Protein AF-A0A7J9GTF7-F1 (afdb_monomer)

Organism: NCBI:txid34285

Solvent-accessible surface area (backbone atoms only — not comparable to full-atom values): 4763 Å² total; per-residue (Å²): 130,83,84,59,98,62,66,39,90,89,61,36,54,69,46,49,52,38,50,50,51,41,52,51,48,51,50,52,45,53,52,49,52,52,51,43,54,52,40,46,56,49,16,75,75,68,71,42,64,65,64,39,49,51,45,46,64,70,45,52,51,52,47,55,53,52,43,49,54,36,50,49,49,40,51,50,44,63,70,69,51,77,81,133

Radius of gyration: 18.27 Å; Cα contacts (8 Å, |Δi|>4): 51; chains: 1; bounding box: 46×18×52 Å

Foldseek 3Di:
DPDDPQQPVQQGNQLSVLVVVLVVLVVVLVVLVVVLVVVVVVCVVPVCVVVNVCSVPPPNVVSVVSSVVSVVVSVVSVVVDDDD

Sequence (84 aa):
MPPSEFDHAEKGDALYGMELALSLEKLTNEKLLCLHNVTLIVAVQNNDAQMADFIESEYLAEQVEAIKKIAEYVSQLRRVGKGH

Mean predicted aligned error: 8.89 Å

Nearest PDB structures (foldseek):
  6blj-assembly2_C  TM=9.167E-01  e=1.858E+00  Naegleria fowleri
  6blj-assembly1_B  TM=6.161E-01  e=2.228E+00  Naegleria fowleri
  6he1-assembly1_A  TM=6.656E-01  e=3.845E+00  Pseudomonas aeruginosa
  2zr2-assembly1_A  TM=5.665E-01  e=5.206E+00  Pyrococcus horikoshii OT3

Structure (mmCIF, N/CA/C/O backbone):
data_AF-A0A7J9GTF7-F1
#
_entry.id   AF-A0A7J9GTF7-F1
#
loop_
_atom_site.group_PDB
_atom_site.id
_atom_site.type_symbol
_atom_site.label_atom_id
_atom_site.label_alt_id
_atom_site.label_comp_id
_atom_site.label_asym_id
_atom_site.label_entity_id
_atom_site.label_seq_id
_atom_site.pdbx_PDB_ins_code
_atom_site.Cartn_x
_atom_site.Cartn_y
_atom_site.Cartn_z
_atom_site.occupancy
_atom_site.B_iso_or_equiv
_atom_site.auth_seq_id
_atom_site.auth_comp_id
_atom_site.auth_asym_id
_atom_site.auth_atom_id
_atom_site.pdbx_PDB_model_num
ATOM 1 N N . MET A 1 1 ? 30.796 4.457 -15.112 1.00 49.56 1 MET A N 1
ATOM 2 C CA . MET A 1 1 ? 29.899 4.704 -13.964 1.00 49.56 1 MET A CA 1
ATOM 3 C C . MET A 1 1 ? 30.290 3.705 -12.885 1.00 49.56 1 MET A C 1
ATOM 5 O O . MET A 1 1 ? 30.571 2.574 -13.269 1.00 49.56 1 MET A O 1
ATOM 9 N N . PRO A 1 2 ? 30.441 4.097 -11.608 1.00 46.19 2 PRO A N 1
ATOM 10 C CA . PRO A 1 2 ? 30.699 3.125 -10.547 1.00 46.19 2 PRO A CA 1
ATOM 11 C C . PRO A 1 2 ? 29.537 2.116 -10.487 1.00 46.19 2 PRO A C 1
ATOM 13 O O . PRO A 1 2 ? 28.400 2.527 -10.728 1.00 46.19 2 PRO A O 1
ATOM 16 N N . PRO A 1 3 ? 29.804 0.823 -10.233 1.00 54.66 3 PRO A N 1
ATOM 17 C CA . PRO A 1 3 ? 28.746 -0.171 -10.111 1.00 54.66 3 PRO A CA 1
ATOM 18 C C . PRO A 1 3 ? 27.850 0.206 -8.927 1.00 54.66 3 PRO A C 1
ATOM 20 O O . PRO A 1 3 ? 28.332 0.397 -7.812 1.00 54.66 3 PRO A O 1
ATOM 23 N N . SER A 1 4 ? 26.559 0.381 -9.200 1.00 60.12 4 SER A N 1
ATOM 24 C CA . SER A 1 4 ? 25.537 0.578 -8.173 1.00 60.12 4 SER A CA 1
ATOM 25 C C . SER A 1 4 ? 25.457 -0.700 -7.337 1.00 60.12 4 SER A C 1
ATOM 27 O O . SER A 1 4 ? 25.332 -1.787 -7.896 1.00 60.12 4 SER A O 1
ATOM 29 N N . GLU A 1 5 ? 25.499 -0.606 -6.004 1.00 56.91 5 GLU A N 1
ATOM 30 C CA . GLU A 1 5 ? 25.293 -1.764 -5.107 1.00 56.91 5 GLU A CA 1
ATOM 31 C C . GLU A 1 5 ? 23.889 -2.388 -5.251 1.00 56.91 5 GLU A C 1
ATOM 33 O O . GLU A 1 5 ? 23.607 -3.442 -4.685 1.00 56.91 5 GLU A O 1
ATOM 38 N N . PHE A 1 6 ? 23.017 -1.753 -6.040 1.00 55.25 6 PHE A N 1
ATOM 39 C CA . PHE A 1 6 ? 21.657 -2.187 -6.339 1.00 55.25 6 PHE A CA 1
ATOM 40 C C . PHE A 1 6 ? 21.482 -2.723 -7.764 1.00 55.25 6 PHE A C 1
ATOM 42 O O . PHE A 1 6 ? 20.344 -2.979 -8.165 1.00 55.25 6 PHE A O 1
ATOM 49 N N . ASP A 1 7 ? 22.579 -2.913 -8.507 1.00 53.81 7 ASP A N 1
ATOM 50 C CA . ASP A 1 7 ? 22.555 -3.396 -9.889 1.00 53.81 7 ASP A CA 1
ATOM 51 C C . ASP A 1 7 ? 22.143 -4.877 -9.942 1.00 53.81 7 ASP A C 1
ATOM 53 O O . ASP A 1 7 ? 22.948 -5.812 -9.972 1.00 53.81 7 ASP A O 1
ATOM 57 N N . HIS A 1 8 ? 20.832 -5.115 -9.888 1.00 61.66 8 HIS A N 1
ATOM 58 C CA . HIS A 1 8 ? 20.266 -6.446 -10.044 1.00 61.66 8 HIS A CA 1
ATOM 59 C C . HIS A 1 8 ? 20.207 -6.794 -11.534 1.00 61.66 8 HIS A C 1
ATOM 61 O O . HIS A 1 8 ? 19.217 -6.525 -12.228 1.00 61.66 8 HIS A O 1
ATOM 67 N N . ALA A 1 9 ? 21.255 -7.469 -12.010 1.00 60.50 9 ALA A N 1
ATOM 68 C CA . ALA A 1 9 ? 21.447 -7.862 -13.408 1.00 60.50 9 ALA A CA 1
ATOM 69 C C . ALA A 1 9 ? 20.240 -8.581 -14.051 1.00 60.50 9 ALA A C 1
ATOM 71 O O . ALA A 1 9 ? 20.029 -8.446 -15.254 1.00 60.50 9 ALA A O 1
ATOM 72 N N . GLU A 1 10 ? 19.363 -9.232 -13.275 1.00 61.84 10 GLU A N 1
ATOM 73 C CA . GLU A 1 10 ? 18.135 -9.870 -13.786 1.00 61.84 10 GLU A CA 1
ATOM 74 C C . GLU A 1 10 ? 16.876 -8.984 -13.760 1.00 61.84 10 GLU A C 1
ATOM 76 O O . GLU A 1 10 ? 16.056 -9.072 -14.668 1.00 61.84 10 GLU A O 1
ATOM 81 N N . LYS A 1 11 ? 16.716 -8.088 -12.772 1.00 63.25 11 LYS A N 1
ATOM 82 C CA . LYS A 1 11 ? 15.488 -7.277 -12.592 1.00 63.25 11 LYS A CA 1
ATOM 83 C C . LYS A 1 11 ? 15.644 -5.804 -12.974 1.00 63.25 11 LYS A C 1
ATOM 85 O O . LYS A 1 11 ? 14.745 -5.242 -13.588 1.00 63.25 11 LYS A O 1
ATOM 90 N N . GLY A 1 12 ? 16.826 -5.229 -12.759 1.00 70.25 12 GLY A N 1
ATOM 91 C CA . GLY A 1 12 ? 17.164 -3.834 -13.057 1.00 70.25 12 GLY A CA 1
ATOM 92 C C . GLY A 1 12 ? 16.747 -2.919 -11.911 1.00 70.25 12 GLY A C 1
ATOM 93 O O . GLY A 1 12 ? 15.768 -3.214 -11.222 1.00 70.25 12 GLY A O 1
ATOM 94 N N . ASP A 1 13 ? 17.482 -1.826 -11.712 1.00 76.62 13 ASP A N 1
ATOM 95 C CA . ASP A 1 13 ? 17.377 -0.950 -10.533 1.00 76.62 13 ASP A CA 1
ATOM 96 C C . ASP A 1 13 ? 15.940 -0.483 -10.256 1.00 76.62 13 ASP A C 1
ATOM 98 O O . ASP A 1 13 ? 15.479 -0.508 -9.115 1.00 76.62 13 ASP A O 1
ATOM 102 N N . ALA A 1 14 ? 15.185 -0.137 -11.306 1.00 80.38 14 ALA A N 1
ATOM 103 C CA . ALA A 1 14 ? 13.809 0.345 -11.181 1.00 80.38 14 ALA A CA 1
ATOM 104 C C . ALA A 1 14 ? 12.819 -0.738 -10.714 1.00 80.38 14 ALA A C 1
ATOM 106 O O . ALA A 1 14 ? 11.984 -0.483 -9.847 1.00 80.38 14 ALA A O 1
ATOM 107 N N . LEU A 1 15 ? 12.902 -1.954 -11.269 1.00 82.12 15 LEU A N 1
ATOM 108 C CA . LEU A 1 15 ? 12.016 -3.053 -10.872 1.00 82.12 15 LEU A CA 1
ATOM 109 C C . LEU A 1 15 ? 12.355 -3.540 -9.463 1.00 82.12 15 LEU A C 1
ATOM 111 O O . LEU A 1 15 ? 11.449 -3.783 -8.670 1.00 82.12 15 LEU A O 1
ATOM 115 N N . TYR A 1 16 ? 13.645 -3.641 -9.138 1.00 83.69 16 TYR A N 1
ATOM 116 C CA . TYR A 1 16 ? 14.084 -4.021 -7.800 1.00 83.69 16 TYR A CA 1
ATOM 117 C C . TYR A 1 16 ? 13.641 -2.999 -6.742 1.00 83.69 16 TYR A C 1
ATOM 119 O O . TYR A 1 16 ? 13.053 -3.381 -5.731 1.00 83.69 16 TYR A O 1
ATOM 127 N N . GLY A 1 17 ? 13.827 -1.701 -7.007 1.00 86.06 17 GLY A N 1
ATOM 128 C CA . GLY A 1 17 ? 13.383 -0.636 -6.106 1.00 86.06 17 GLY A CA 1
ATOM 129 C C . GLY A 1 17 ? 11.872 -0.652 -5.857 1.00 86.06 17 GLY A C 1
ATOM 130 O O . GLY A 1 17 ? 11.434 -0.528 -4.714 1.00 86.06 17 GLY A O 1
ATOM 131 N N . MET A 1 18 ? 11.064 -0.881 -6.897 1.00 87.69 18 MET A N 1
ATOM 132 C CA . MET A 1 18 ? 9.605 -0.958 -6.750 1.00 87.69 18 MET A CA 1
ATOM 133 C C . MET A 1 18 ? 9.139 -2.222 -6.014 1.00 87.69 18 MET A C 1
ATOM 135 O O . MET A 1 18 ? 8.169 -2.168 -5.261 1.00 87.69 18 MET A O 1
ATOM 139 N N . GLU A 1 19 ? 9.821 -3.358 -6.175 1.00 85.50 19 GLU A N 1
ATOM 140 C CA . GLU A 1 19 ? 9.531 -4.568 -5.391 1.00 85.50 19 GLU A CA 1
ATOM 141 C C . GLU A 1 19 ? 9.884 -4.409 -3.911 1.00 85.50 19 GLU A C 1
ATOM 143 O O . GLU A 1 19 ? 9.146 -4.885 -3.041 1.00 85.50 19 GLU A O 1
ATOM 148 N N . LEU A 1 20 ? 10.988 -3.718 -3.620 1.00 89.44 20 LEU A N 1
ATOM 149 C CA . LEU A 1 20 ? 11.360 -3.372 -2.255 1.00 89.44 20 LEU A CA 1
ATOM 150 C C . LEU A 1 20 ? 10.320 -2.434 -1.633 1.00 89.44 20 LEU A C 1
ATOM 152 O O . LEU A 1 20 ? 9.834 -2.717 -0.539 1.00 89.44 20 LEU A O 1
ATOM 156 N N . ALA A 1 21 ? 9.917 -1.382 -2.352 1.00 88.69 21 ALA A N 1
ATOM 157 C CA . ALA A 1 21 ? 8.859 -0.473 -1.916 1.00 88.69 21 ALA A CA 1
ATOM 158 C C . ALA A 1 21 ?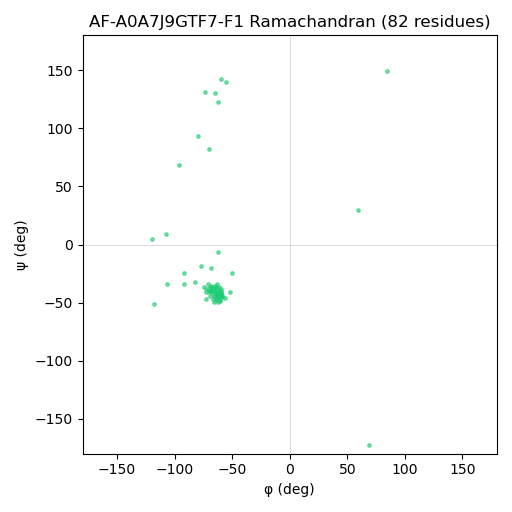 7.550 -1.226 -1.635 1.00 88.69 21 ALA A C 1
ATOM 160 O O . ALA A 1 21 ? 6.970 -1.071 -0.567 1.00 88.69 21 ALA A O 1
ATOM 161 N N . LEU A 1 22 ? 7.131 -2.131 -2.528 1.00 88.38 22 LEU A N 1
ATOM 162 C CA . LEU A 1 22 ? 5.931 -2.947 -2.318 1.00 88.38 22 LEU A CA 1
ATOM 163 C C . LEU A 1 22 ? 6.022 -3.803 -1.048 1.00 88.38 22 LEU A C 1
ATOM 165 O O . LEU A 1 22 ? 5.028 -3.995 -0.350 1.00 88.38 22 LEU A O 1
ATOM 169 N N . SER A 1 23 ? 7.206 -4.344 -0.761 1.00 88.62 23 SER A N 1
ATOM 170 C CA . SER A 1 23 ? 7.439 -5.176 0.421 1.00 88.62 23 SER A CA 1
ATOM 171 C C . SER A 1 23 ? 7.381 -4.351 1.709 1.00 88.62 23 SER A C 1
ATOM 173 O O . SER A 1 23 ? 6.780 -4.793 2.686 1.00 88.62 23 SER A O 1
ATOM 175 N N . LEU A 1 24 ? 7.943 -3.139 1.695 1.00 91.00 24 LEU A N 1
ATOM 176 C CA . LEU A 1 24 ? 7.866 -2.201 2.817 1.00 91.00 24 LEU A CA 1
ATOM 177 C C . LEU A 1 24 ? 6.426 -1.757 3.086 1.00 91.00 24 LEU A C 1
ATOM 179 O O . LEU A 1 24 ? 5.999 -1.740 4.233 1.00 91.00 24 LEU A O 1
ATOM 183 N N . GLU A 1 25 ? 5.649 -1.482 2.044 1.00 88.25 25 GLU A N 1
ATOM 184 C CA . GLU A 1 25 ? 4.257 -1.036 2.182 1.00 88.25 25 GLU A CA 1
ATOM 185 C C . GLU A 1 25 ? 3.345 -2.140 2.721 1.00 88.25 25 GLU A C 1
ATOM 187 O O . GLU A 1 25 ? 2.473 -1.889 3.555 1.00 88.25 25 GLU A O 1
ATOM 192 N N . LYS A 1 26 ? 3.580 -3.395 2.320 1.00 87.50 26 LYS A N 1
ATOM 193 C CA . LYS A 1 26 ? 2.907 -4.548 2.935 1.00 87.50 26 LYS A CA 1
ATOM 194 C C . LYS A 1 26 ? 3.277 -4.700 4.408 1.00 87.50 26 LYS A C 1
ATOM 196 O O . LYS A 1 26 ? 2.388 -4.928 5.223 1.00 87.50 26 LYS A O 1
ATOM 201 N N . LEU A 1 27 ? 4.554 -4.529 4.753 1.00 91.25 27 LEU A N 1
ATOM 202 C CA . LEU A 1 27 ? 5.010 -4.587 6.141 1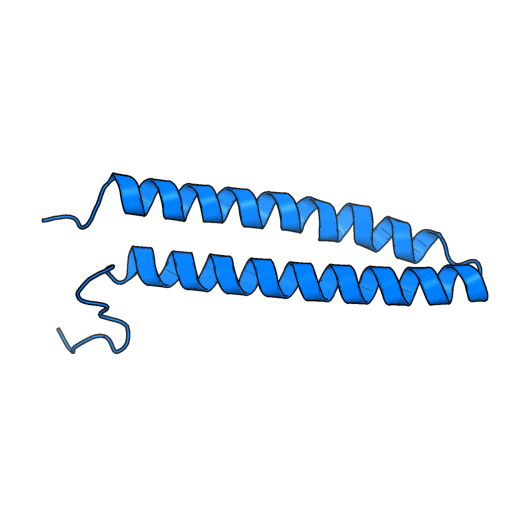.00 91.25 27 LEU A CA 1
ATOM 203 C C . LEU A 1 27 ? 4.371 -3.477 6.988 1.00 91.25 27 LEU A C 1
ATOM 205 O O . LEU A 1 27 ? 3.908 -3.745 8.094 1.00 91.25 27 LEU A O 1
ATOM 209 N N . THR A 1 28 ? 4.302 -2.248 6.476 1.00 89.50 28 THR A N 1
ATOM 210 C CA . THR A 1 28 ? 3.614 -1.133 7.142 1.00 89.50 28 THR A CA 1
ATOM 211 C C . THR A 1 28 ? 2.139 -1.457 7.371 1.00 89.50 28 THR A C 1
ATOM 213 O O . THR A 1 28 ? 1.648 -1.280 8.485 1.00 89.50 28 THR A O 1
ATOM 216 N N . ASN A 1 29 ? 1.451 -2.029 6.378 1.00 87.25 29 ASN A N 1
ATOM 217 C CA . ASN A 1 29 ? 0.060 -2.461 6.530 1.00 87.25 29 ASN A CA 1
ATOM 218 C C . ASN A 1 29 ? -0.115 -3.535 7.611 1.00 87.25 29 ASN A C 1
ATOM 220 O O . ASN A 1 29 ? -1.020 -3.445 8.433 1.00 87.25 29 ASN A O 1
ATOM 224 N N . GLU A 1 30 ? 0.776 -4.527 7.671 1.00 89.81 30 GLU A N 1
ATOM 225 C CA . GLU A 1 30 ? 0.763 -5.529 8.745 1.00 89.81 30 GLU A CA 1
ATOM 226 C C . GLU A 1 30 ? 0.936 -4.886 10.127 1.00 89.81 30 GLU A C 1
ATOM 228 O O . GLU A 1 30 ? 0.263 -5.272 11.084 1.00 89.81 30 GLU A O 1
ATOM 233 N N . LYS A 1 31 ? 1.806 -3.876 10.250 1.00 89.31 31 LYS A N 1
ATOM 234 C CA . LYS A 1 31 ? 1.977 -3.133 11.507 1.00 89.31 31 LYS A CA 1
ATOM 235 C C . LYS A 1 31 ? 0.7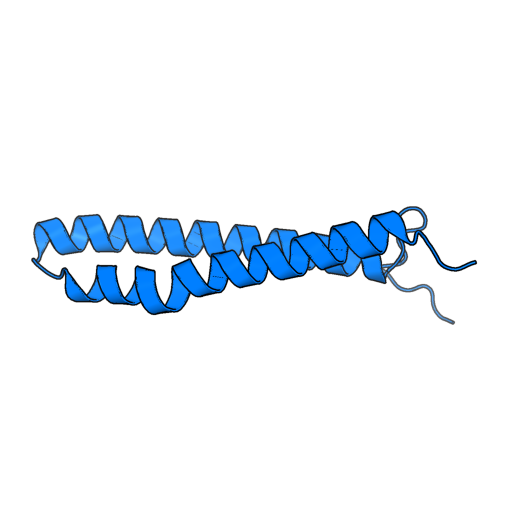45 -2.305 11.865 1.00 89.31 31 LYS A C 1
ATOM 237 O O . LYS A 1 31 ? 0.380 -2.293 13.040 1.00 89.31 31 LYS A O 1
ATOM 242 N N . LEU A 1 32 ? 0.087 -1.680 10.888 1.00 86.69 32 LEU A N 1
ATOM 243 C CA . LEU A 1 32 ? -1.170 -0.957 11.094 1.00 86.69 32 LEU A CA 1
ATOM 244 C C . LEU A 1 32 ? -2.298 -1.896 11.534 1.00 86.69 32 LEU A C 1
ATOM 246 O O . LEU A 1 32 ? -3.001 -1.584 12.488 1.00 86.69 32 LEU A O 1
ATOM 250 N N . LEU A 1 33 ? -2.417 -3.081 10.931 1.00 87.31 33 LEU A N 1
ATOM 251 C CA . LEU A 1 33 ? -3.385 -4.099 11.355 1.00 87.31 33 LEU A CA 1
ATOM 252 C C . LEU A 1 33 ? -3.102 -4.609 12.773 1.00 87.31 33 LEU A C 1
ATOM 254 O O . LEU A 1 33 ? -4.023 -4.784 13.568 1.00 87.31 33 LEU A O 1
ATOM 258 N N . CYS A 1 34 ? -1.831 -4.812 13.128 1.00 86.94 34 CYS A N 1
ATOM 259 C CA . CYS A 1 34 ? -1.456 -5.143 14.501 1.00 86.94 34 CYS A CA 1
ATOM 260 C C . CYS A 1 34 ? -1.842 -4.028 15.483 1.00 86.94 34 CYS A C 1
ATOM 262 O O . CYS A 1 34 ? -2.376 -4.324 16.551 1.00 86.94 34 CYS A O 1
ATOM 264 N N . LEU A 1 35 ? -1.599 -2.761 15.132 1.00 83.50 35 LEU A N 1
ATOM 265 C CA . LEU A 1 35 ? -1.994 -1.616 15.952 1.00 83.50 35 LEU A CA 1
ATOM 266 C C . LEU A 1 35 ? -3.517 -1.532 16.100 1.00 83.50 35 LEU A C 1
ATOM 268 O O . LEU A 1 35 ? -4.000 -1.346 17.217 1.00 83.50 35 LEU A O 1
ATOM 272 N N . HIS A 1 36 ? -4.255 -1.717 15.006 1.00 81.31 36 HIS A N 1
ATOM 273 C CA . HIS A 1 36 ? -5.714 -1.757 14.991 1.00 81.31 36 HIS A CA 1
ATOM 274 C C . HIS A 1 36 ? -6.252 -2.872 15.904 1.00 81.31 36 HIS A C 1
ATOM 276 O O . HIS A 1 36 ? -7.103 -2.630 16.750 1.00 81.31 36 HIS A O 1
ATOM 282 N N . ASN A 1 37 ? -5.681 -4.079 15.843 1.00 82.25 37 ASN A N 1
ATOM 283 C CA . ASN A 1 37 ? -6.069 -5.178 1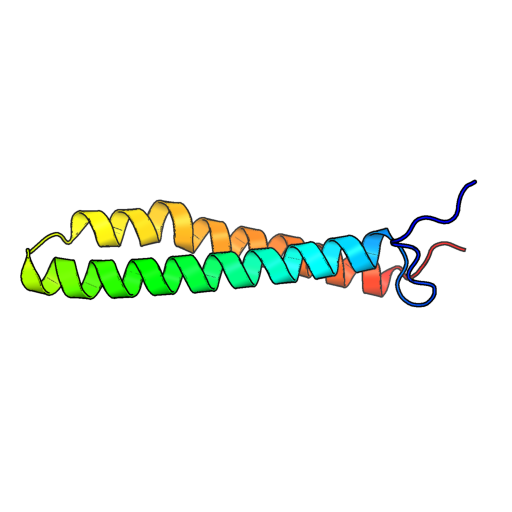6.734 1.00 82.25 37 ASN A CA 1
ATOM 284 C C . ASN A 1 37 ? -5.823 -4.851 18.216 1.00 82.25 37 ASN A C 1
ATOM 286 O O . ASN A 1 37 ? -6.655 -5.160 19.068 1.00 82.25 37 ASN A O 1
ATOM 290 N N . VAL A 1 38 ? -4.688 -4.221 18.541 1.00 79.69 38 VAL A N 1
ATOM 291 C CA . VAL A 1 38 ? -4.392 -3.792 19.918 1.00 79.69 38 VAL A CA 1
ATOM 292 C C . VAL A 1 38 ? -5.372 -2.712 20.371 1.00 79.69 38 VAL A C 1
ATOM 294 O O . VAL A 1 38 ? -5.900 -2.800 21.478 1.00 79.69 38 VAL A O 1
ATOM 297 N N . THR A 1 39 ? -5.658 -1.724 19.521 1.00 73.56 39 THR A N 1
ATOM 298 C CA . THR A 1 39 ? -6.640 -0.675 19.832 1.00 73.56 39 THR A CA 1
ATOM 299 C C . THR A 1 39 ? -8.044 -1.236 19.958 1.00 73.56 39 THR A C 1
ATOM 301 O O . THR A 1 39 ? -8.737 -0.818 20.869 1.00 73.56 39 THR A O 1
ATOM 304 N N . LEU A 1 40 ? -8.442 -2.242 19.179 1.00 72.56 40 LEU A N 1
ATOM 305 C CA . LEU A 1 40 ? -9.728 -2.922 19.333 1.00 72.56 40 LEU A CA 1
ATOM 306 C C . LEU A 1 40 ? -9.844 -3.622 20.699 1.00 72.56 40 LEU A C 1
ATOM 308 O O . LEU A 1 40 ? -10.856 -3.486 21.382 1.00 72.56 40 LEU A O 1
ATOM 312 N N . ILE A 1 41 ? -8.797 -4.328 21.144 1.00 72.12 41 ILE A N 1
ATOM 313 C CA . ILE A 1 41 ? -8.766 -4.968 22.474 1.00 72.12 41 ILE A CA 1
ATOM 314 C C . ILE A 1 41 ? -8.877 -3.912 23.581 1.00 72.12 41 ILE A C 1
ATOM 316 O O . ILE A 1 41 ? -9.648 -4.076 24.527 1.00 72.12 41 ILE A O 1
ATOM 320 N N . VAL A 1 42 ? -8.135 -2.811 23.449 1.00 65.50 42 VAL A N 1
ATOM 321 C CA . VAL A 1 42 ? -8.160 -1.695 24.403 1.00 65.50 42 VAL A CA 1
ATOM 322 C C . VAL A 1 42 ? -9.496 -0.951 24.349 1.00 65.50 42 VAL A C 1
ATOM 324 O O . VAL A 1 42 ? -9.986 -0.554 25.399 1.00 65.50 42 VAL A O 1
ATOM 327 N N . ALA A 1 43 ? -10.124 -0.818 23.181 1.00 64.69 43 ALA A N 1
ATOM 328 C CA . ALA A 1 43 ? -11.423 -0.186 22.977 1.00 64.69 43 ALA A CA 1
ATOM 329 C C . ALA A 1 43 ? -12.552 -1.018 23.585 1.00 64.69 43 ALA A C 1
ATOM 331 O O . ALA A 1 43 ? -13.428 -0.465 24.234 1.00 64.69 43 ALA A O 1
ATOM 332 N N . VAL A 1 44 ? -12.509 -2.348 23.473 1.00 67.94 44 VAL A N 1
ATOM 333 C CA . VAL A 1 44 ? -13.454 -3.233 24.175 1.00 67.94 44 VAL A CA 1
ATOM 334 C C . VAL A 1 44 ? -13.298 -3.109 25.697 1.00 67.94 44 VAL A C 1
ATOM 336 O O . VAL A 1 44 ? -14.284 -3.183 26.425 1.00 67.94 44 VAL A O 1
ATOM 339 N N . GLN A 1 45 ? -12.076 -2.887 26.190 1.00 68.12 45 GLN A N 1
ATOM 340 C CA . GLN A 1 45 ? -11.798 -2.737 27.623 1.00 68.12 45 GLN A CA 1
ATOM 341 C C . GLN A 1 45 ? -12.070 -1.323 28.169 1.00 68.12 45 GLN A C 1
ATOM 343 O O . GLN A 1 45 ? -12.452 -1.194 29.329 1.00 68.12 45 GLN A O 1
ATOM 348 N N . ASN A 1 46 ? -11.881 -0.277 27.359 1.00 67.06 46 ASN A N 1
ATOM 349 C CA . ASN A 1 46 ? -11.922 1.136 27.770 1.00 67.06 46 ASN A CA 1
ATOM 350 C C . ASN A 1 46 ? -13.004 1.964 27.051 1.00 67.06 46 ASN A C 1
ATOM 352 O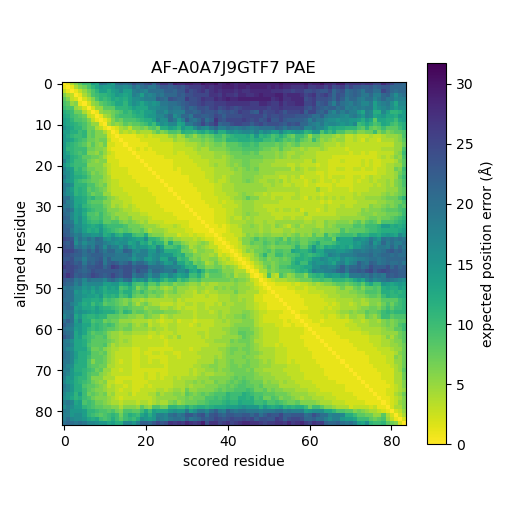 O . ASN A 1 46 ? -13.094 3.169 27.266 1.00 67.06 46 ASN A O 1
ATOM 356 N N . ASN A 1 47 ? -13.840 1.330 26.226 1.00 65.19 47 ASN A N 1
ATOM 357 C CA . ASN A 1 47 ? -14.914 1.934 25.432 1.00 65.19 47 ASN A CA 1
ATOM 358 C C . ASN A 1 47 ? -14.456 3.022 24.431 1.00 65.19 47 ASN A C 1
ATOM 360 O O . ASN A 1 47 ? -15.214 3.941 24.124 1.00 65.19 47 ASN A O 1
ATOM 364 N N . ASP A 1 48 ? -13.224 2.925 23.919 1.00 68.25 48 ASP A N 1
ATOM 365 C CA . ASP A 1 48 ? -12.624 3.898 22.990 1.00 68.25 48 ASP A CA 1
ATOM 366 C C . ASP A 1 48 ? -12.778 3.472 21.519 1.00 68.25 48 ASP A C 1
ATOM 368 O O . ASP A 1 48 ? -11.829 3.085 20.838 1.00 68.25 48 ASP A O 1
ATOM 372 N N . ALA A 1 49 ? -14.019 3.500 21.033 1.00 76.25 49 ALA A N 1
ATOM 373 C CA . ALA A 1 49 ? -14.343 3.160 19.645 1.00 76.25 49 ALA A CA 1
ATOM 374 C C . ALA A 1 49 ? -13.807 4.187 18.627 1.00 76.25 49 ALA A C 1
ATOM 376 O O . ALA A 1 49 ? -13.663 3.867 17.450 1.00 76.25 49 ALA A O 1
ATOM 377 N N . GLN A 1 50 ? -13.496 5.410 19.068 1.00 82.19 50 GLN A N 1
ATOM 378 C CA . GLN A 1 50 ? -13.078 6.496 18.183 1.00 82.19 50 GLN A CA 1
ATOM 379 C C . GLN A 1 50 ? -11.642 6.305 17.679 1.00 82.19 50 GLN A C 1
ATOM 381 O O . GLN A 1 50 ? -11.351 6.593 16.521 1.00 82.19 50 GLN A O 1
ATOM 386 N N . MET A 1 51 ? -10.749 5.777 18.521 1.00 77.81 51 MET A N 1
ATOM 387 C CA . MET A 1 51 ? -9.374 5.482 18.113 1.00 77.81 51 MET A CA 1
ATOM 388 C C . MET A 1 51 ? -9.306 4.376 17.044 1.00 77.81 51 MET A C 1
ATOM 390 O O . MET A 1 51 ? -8.469 4.439 16.144 1.00 77.81 51 MET A O 1
ATOM 394 N N . ALA A 1 52 ? -10.184 3.369 17.126 1.00 78.94 52 ALA A N 1
ATOM 395 C CA . ALA A 1 52 ? -10.257 2.298 16.132 1.00 78.94 52 ALA A CA 1
ATOM 396 C C . ALA A 1 52 ? -10.734 2.829 14.768 1.00 78.94 52 ALA A C 1
ATOM 398 O O . ALA A 1 52 ? -10.082 2.562 13.759 1.00 78.94 52 ALA A O 1
ATOM 399 N N . ASP A 1 53 ? -11.800 3.637 14.770 1.00 83.94 53 ASP A N 1
ATOM 400 C CA . ASP A 1 53 ? -12.362 4.283 13.575 1.00 83.94 53 ASP A CA 1
ATOM 401 C C . ASP A 1 53 ? -11.334 5.194 12.881 1.00 83.94 53 ASP A C 1
ATOM 403 O O . ASP A 1 53 ? -11.139 5.107 11.673 1.00 83.94 53 ASP A O 1
ATOM 407 N N . PHE A 1 54 ? -10.570 5.976 13.653 1.00 85.44 54 PHE A N 1
ATOM 408 C CA . PHE A 1 54 ? -9.500 6.830 13.125 1.00 85.44 54 PHE A CA 1
ATOM 409 C C . PHE A 1 54 ? -8.386 6.044 12.410 1.00 85.44 54 PHE A C 1
ATOM 411 O O . PHE A 1 54 ? -7.885 6.472 11.371 1.00 85.44 54 PHE A O 1
ATOM 418 N N . ILE A 1 55 ? -7.977 4.887 12.944 1.00 83.38 55 ILE A N 1
ATOM 419 C CA . ILE A 1 55 ? -6.952 4.047 12.300 1.00 83.38 55 ILE A CA 1
ATOM 420 C C . ILE A 1 55 ? -7.499 3.410 11.013 1.00 83.38 55 ILE A C 1
ATOM 422 O O . ILE A 1 55 ? -6.764 3.285 10.029 1.00 83.38 55 ILE A O 1
ATOM 426 N N . GLU A 1 56 ? -8.773 3.010 11.007 1.00 83.06 56 GLU A N 1
ATOM 427 C CA . GLU A 1 56 ? -9.429 2.458 9.820 1.00 83.06 56 GLU A CA 1
ATOM 428 C C . GLU A 1 56 ? -9.562 3.494 8.697 1.00 83.06 56 GLU A C 1
ATOM 430 O O . GLU A 1 56 ? -9.166 3.204 7.563 1.00 83.06 56 GLU A O 1
ATOM 435 N N . SER A 1 57 ? -10.074 4.690 9.008 1.00 86.75 57 SER A N 1
ATOM 436 C CA . SER A 1 57 ? -10.360 5.722 8.006 1.00 86.75 57 SER A CA 1
ATOM 437 C C . SER A 1 57 ? -9.097 6.371 7.447 1.00 86.75 57 SER A C 1
ATOM 439 O O . SER A 1 57 ? -8.966 6.482 6.230 1.00 86.75 57 SER A O 1
ATOM 441 N N . GLU A 1 58 ? -8.158 6.761 8.314 1.00 87.81 58 GLU A N 1
ATOM 442 C CA . GLU A 1 58 ? -7.023 7.600 7.911 1.00 87.81 58 GLU A CA 1
ATOM 443 C C . GLU A 1 58 ? -5.791 6.798 7.486 1.00 87.81 58 GLU A C 1
ATOM 445 O O . GLU A 1 58 ? -4.967 7.307 6.738 1.00 87.81 58 GLU A O 1
ATOM 450 N N . TYR A 1 59 ? -5.627 5.555 7.955 1.00 86.25 59 TYR A N 1
ATOM 451 C CA . TYR A 1 59 ? -4.400 4.789 7.694 1.00 86.25 59 TYR A CA 1
ATOM 452 C C . TYR A 1 59 ? -4.657 3.515 6.898 1.00 86.25 59 TYR A C 1
ATOM 454 O O . TYR A 1 59 ? -3.994 3.287 5.889 1.00 86.25 59 TYR A O 1
ATOM 462 N N . LEU A 1 60 ? -5.604 2.665 7.311 1.00 86.19 60 LEU A N 1
ATOM 463 C CA . LEU A 1 60 ? -5.812 1.376 6.636 1.00 86.19 60 LEU A CA 1
ATOM 464 C C . LEU A 1 60 ? -6.360 1.543 5.213 1.00 86.19 60 LEU A C 1
ATOM 466 O O . LEU A 1 60 ? -5.906 0.842 4.306 1.00 86.19 60 LEU A O 1
ATOM 470 N N . ALA A 1 61 ? -7.289 2.479 4.995 1.00 87.25 61 ALA A N 1
ATOM 471 C CA . ALA A 1 61 ? -7.809 2.769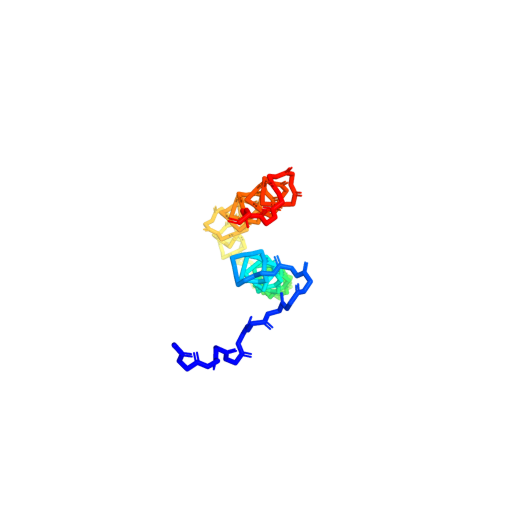 3.660 1.00 87.25 61 ALA A CA 1
ATOM 472 C C . ALA A 1 61 ? -6.710 3.288 2.714 1.00 87.25 61 ALA A C 1
ATOM 474 O O . ALA A 1 61 ? -6.519 2.734 1.627 1.00 87.25 61 ALA A O 1
ATOM 475 N N . GLU A 1 62 ? -5.932 4.283 3.151 1.00 89.38 62 GLU A N 1
ATOM 476 C CA . GLU A 1 62 ? -4.825 4.846 2.367 1.00 89.38 62 GLU A CA 1
ATOM 477 C C . GLU A 1 62 ? -3.751 3.794 2.057 1.00 89.38 62 GLU A C 1
ATOM 479 O O . GLU A 1 62 ? -3.245 3.715 0.934 1.00 89.38 62 GLU A O 1
ATOM 484 N N . GLN A 1 63 ? -3.445 2.923 3.023 1.00 86.50 63 GLN A N 1
ATOM 485 C CA . GLN A 1 63 ? -2.436 1.882 2.858 1.00 86.50 63 GLN A CA 1
ATOM 486 C C . GLN A 1 63 ? -2.831 0.851 1.788 1.00 86.50 63 GLN A C 1
ATOM 488 O O . GLN A 1 63 ? -1.983 0.395 1.014 1.00 86.50 63 GLN A O 1
ATOM 493 N N . VAL A 1 64 ? -4.119 0.497 1.693 1.00 88.62 64 VAL A N 1
ATOM 494 C CA . VAL A 1 64 ? -4.632 -0.390 0.634 1.00 88.62 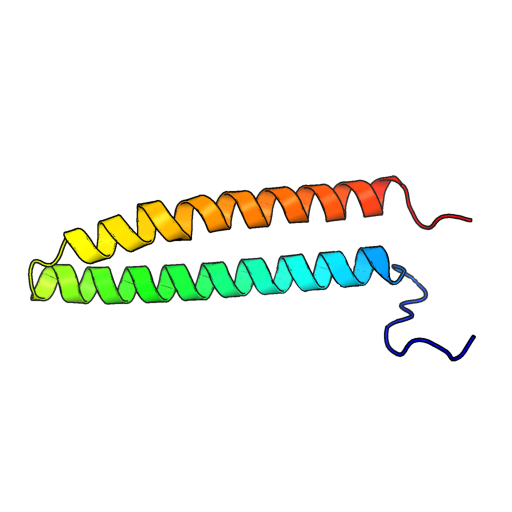64 VAL A CA 1
ATOM 495 C C . VAL A 1 64 ? -4.460 0.252 -0.745 1.00 88.62 64 VAL A C 1
ATOM 497 O O . VAL A 1 64 ? -4.031 -0.420 -1.692 1.00 88.62 64 VAL A O 1
ATOM 500 N N . GLU A 1 65 ? -4.740 1.550 -0.870 1.00 89.88 65 GLU A N 1
ATOM 501 C CA . GLU A 1 65 ? -4.553 2.287 -2.123 1.00 89.88 65 GLU A CA 1
ATOM 502 C C . GLU A 1 65 ? -3.073 2.410 -2.512 1.00 89.88 65 GLU A C 1
ATOM 504 O O . GLU A 1 65 ? -2.716 2.175 -3.674 1.00 89.88 65 GLU A O 1
ATOM 509 N N . ALA A 1 66 ? -2.194 2.697 -1.546 1.00 88.06 66 ALA A N 1
ATOM 510 C CA . ALA A 1 66 ? -0.750 2.783 -1.750 1.00 88.06 66 ALA A CA 1
ATOM 511 C C . ALA A 1 66 ? -0.162 1.451 -2.247 1.00 88.06 66 ALA A C 1
ATOM 513 O O . ALA A 1 66 ? 0.536 1.413 -3.269 1.00 88.06 66 ALA A O 1
ATOM 514 N N . ILE A 1 67 ? -0.517 0.335 -1.598 1.00 88.94 67 ILE A N 1
ATOM 515 C CA . ILE A 1 67 ? -0.093 -1.011 -2.013 1.00 88.94 67 ILE A CA 1
ATOM 516 C C . ILE A 1 67 ? -0.566 -1.313 -3.436 1.00 88.94 67 ILE A C 1
ATOM 518 O O . ILE A 1 67 ? 0.213 -1.828 -4.244 1.00 88.94 67 ILE A O 1
ATOM 522 N N . LYS A 1 68 ? -1.823 -0.990 -3.767 1.00 91.50 68 LYS A N 1
ATOM 523 C CA . LYS A 1 68 ? -2.373 -1.215 -5.110 1.00 91.50 68 LYS A CA 1
ATOM 524 C C . LYS A 1 68 ? -1.585 -0.443 -6.166 1.00 91.50 68 LYS A C 1
ATOM 526 O O . LYS A 1 68 ? -1.160 -1.033 -7.159 1.00 91.50 68 LYS A O 1
ATOM 531 N N . LYS A 1 69 ? -1.332 0.845 -5.933 1.00 91.50 69 LYS A N 1
ATOM 532 C CA . LYS A 1 69 ? -0.591 1.710 -6.860 1.00 91.50 69 LYS A CA 1
ATOM 533 C C . LYS A 1 69 ? 0.826 1.192 -7.121 1.00 91.50 69 LYS A C 1
ATOM 535 O O . LYS A 1 69 ? 1.279 1.154 -8.264 1.00 91.50 69 LYS A O 1
ATOM 540 N N . ILE A 1 70 ? 1.518 0.730 -6.082 1.00 87.75 70 ILE A N 1
ATOM 541 C CA . ILE A 1 70 ? 2.878 0.193 -6.225 1.00 87.75 70 ILE A CA 1
ATOM 542 C C . ILE A 1 70 ? 2.860 -1.179 -6.907 1.00 87.75 70 ILE A C 1
ATOM 544 O O . ILE A 1 70 ? 3.700 -1.448 -7.766 1.00 87.75 70 ILE A O 1
ATOM 548 N N . ALA A 1 71 ? 1.875 -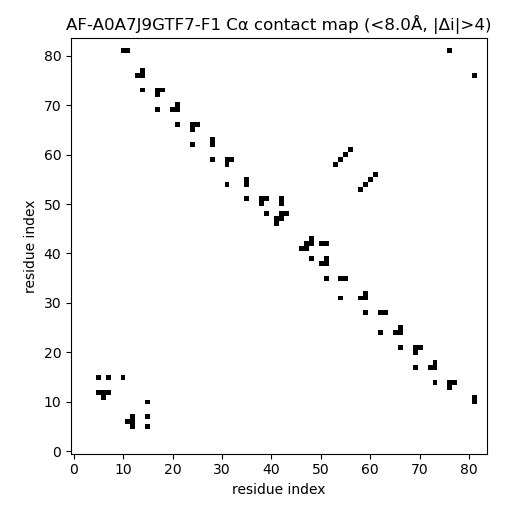2.030 -6.614 1.00 88.12 71 ALA A N 1
ATOM 549 C CA . ALA A 1 71 ? 1.697 -3.300 -7.317 1.00 88.12 71 ALA A CA 1
ATOM 550 C C . ALA A 1 71 ? 1.421 -3.100 -8.820 1.00 88.12 71 ALA A C 1
ATOM 552 O O . ALA A 1 71 ? 1.928 -3.859 -9.655 1.00 88.12 71 ALA A O 1
ATOM 553 N N . GLU A 1 72 ? 0.670 -2.057 -9.184 1.00 92.00 72 GLU A N 1
ATOM 554 C CA . GLU A 1 72 ? 0.472 -1.649 -10.575 1.00 92.00 72 GLU A CA 1
ATOM 555 C C . GLU A 1 72 ? 1.791 -1.209 -11.224 1.00 92.00 72 GLU A C 1
ATOM 557 O O . GLU A 1 72 ? 2.085 -1.652 -12.335 1.00 92.00 72 GLU A O 1
ATOM 562 N N . TYR A 1 73 ? 2.624 -0.418 -10.538 1.00 88.31 73 TYR A N 1
ATOM 563 C CA . TYR A 1 73 ? 3.949 -0.038 -11.045 1.00 88.31 73 TYR A CA 1
ATOM 564 C C . TYR A 1 73 ? 4.879 -1.238 -11.234 1.00 88.31 73 TYR A C 1
ATOM 566 O O . TYR A 1 73 ? 5.496 -1.363 -12.291 1.00 88.31 73 TYR A O 1
ATOM 574 N N . VAL A 1 74 ? 4.927 -2.168 -10.276 1.00 87.31 74 VAL A N 1
ATOM 575 C CA . VAL A 1 74 ? 5.688 -3.422 -10.414 1.00 87.31 74 VAL A CA 1
ATOM 576 C C . VAL A 1 74 ? 5.193 -4.222 -11.622 1.00 87.31 74 VAL A C 1
ATOM 578 O O . VAL A 1 74 ? 5.998 -4.708 -12.417 1.00 87.31 74 VAL A O 1
ATOM 581 N N . SER A 1 75 ? 3.876 -4.327 -11.808 1.00 88.44 75 SER A N 1
ATOM 582 C CA . SER A 1 75 ? 3.280 -5.051 -12.939 1.00 88.44 75 SER A CA 1
ATOM 583 C C . SER A 1 75 ? 3.602 -4.390 -14.282 1.00 88.44 75 SER A C 1
ATOM 585 O O . SER A 1 75 ? 3.918 -5.078 -15.253 1.00 88.44 75 SER A O 1
ATOM 587 N N . GLN A 1 76 ? 3.567 -3.055 -14.341 1.00 88.50 76 GLN A N 1
ATOM 588 C CA . GLN A 1 76 ? 3.943 -2.291 -15.529 1.00 88.50 76 GLN A CA 1
ATOM 589 C C . GLN A 1 76 ? 5.424 -2.472 -15.862 1.00 88.50 76 GLN A C 1
ATOM 591 O O . GLN A 1 76 ? 5.730 -2.788 -17.008 1.00 88.50 76 GLN A O 1
ATOM 596 N N . LEU A 1 77 ? 6.318 -2.358 -14.873 1.00 84.31 77 LEU A N 1
ATOM 597 C CA . LEU A 1 77 ? 7.763 -2.551 -15.041 1.00 84.31 77 LEU A CA 1
ATOM 598 C C . LEU A 1 77 ? 8.106 -3.969 -15.506 1.00 84.31 77 LEU A C 1
ATOM 600 O O . LEU A 1 77 ? 8.908 -4.145 -16.420 1.00 84.31 77 LEU A O 1
ATOM 604 N N . ARG A 1 78 ? 7.438 -4.987 -14.952 1.00 82.50 78 ARG A N 1
ATOM 605 C CA . ARG A 1 78 ? 7.576 -6.377 -15.416 1.00 82.50 78 ARG A CA 1
ATOM 606 C C . ARG A 1 78 ? 7.112 -6.560 -16.857 1.00 82.50 78 ARG A C 1
ATOM 608 O O . ARG A 1 78 ? 7.721 -7.331 -17.588 1.00 82.50 78 ARG A O 1
ATOM 615 N N . ARG A 1 79 ? 6.043 -5.866 -17.261 1.00 83.94 79 ARG A N 1
ATOM 616 C CA . ARG A 1 79 ? 5.480 -5.955 -18.614 1.00 83.94 79 ARG A CA 1
ATOM 617 C C . ARG A 1 79 ? 6.345 -5.256 -19.660 1.00 83.94 79 ARG A C 1
ATOM 619 O O . ARG A 1 79 ? 6.464 -5.777 -20.762 1.00 83.94 79 ARG A O 1
ATOM 626 N N . VAL A 1 80 ? 6.905 -4.085 -19.347 1.00 84.75 80 VAL A N 1
ATOM 627 C CA . VAL A 1 80 ? 7.775 -3.355 -20.290 1.00 84.75 80 VAL A CA 1
ATOM 628 C C . VAL A 1 80 ? 9.178 -3.960 -20.381 1.00 84.75 80 VAL A C 1
ATOM 630 O O . VAL A 1 80 ? 9.867 -3.731 -21.370 1.00 84.75 80 VAL A O 1
ATOM 633 N N . GLY A 1 81 ? 9.573 -4.771 -19.393 1.00 72.56 81 GLY A N 1
ATOM 634 C CA . GLY A 1 81 ? 10.891 -5.391 -19.338 1.00 72.56 81 GLY A CA 1
ATOM 635 C C . GLY A 1 81 ? 12.000 -4.370 -19.089 1.00 72.56 81 GLY A C 1
ATOM 636 O O . GLY A 1 81 ? 11.754 -3.195 -18.811 1.00 72.56 81 GLY A O 1
ATOM 637 N N . LYS A 1 82 ? 13.251 -4.823 -19.174 1.00 67.19 82 LYS A N 1
ATOM 638 C CA . LYS A 1 82 ? 14.391 -3.906 -19.174 1.00 67.19 82 LYS A CA 1
ATOM 639 C C . LYS A 1 82 ? 14.450 -3.202 -20.526 1.00 67.19 82 LYS A C 1
ATOM 641 O O . LYS A 1 82 ? 14.364 -3.863 -21.560 1.00 67.19 82 LYS A O 1
ATOM 646 N N . GLY A 1 83 ? 14.586 -1.876 -20.512 1.00 64.19 83 GLY A N 1
ATOM 647 C CA . GLY A 1 83 ? 14.978 -1.139 -21.713 1.00 64.1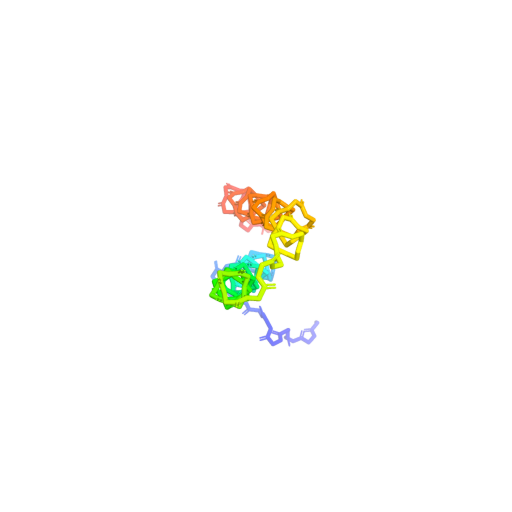9 83 GLY A CA 1
ATOM 648 C C . GLY A 1 83 ? 16.295 -1.703 -22.252 1.00 64.19 83 GLY A C 1
ATOM 649 O O . GLY A 1 83 ? 17.151 -2.091 -21.455 1.00 64.19 83 GLY A O 1
ATOM 650 N N . HIS A 1 84 ? 16.394 -1.813 -23.579 1.00 49.50 84 HIS A N 1
ATOM 651 C CA . HIS A 1 84 ? 17.593 -2.279 -24.281 1.00 49.50 84 HIS A CA 1
ATOM 652 C C . HIS A 1 84 ? 18.775 -1.331 -24.063 1.00 49.50 84 HIS A C 1
ATOM 654 O O . HIS A 1 84 ? 18.530 -0.102 -24.025 1.00 49.50 84 HIS A O 1
#

InterPro domains:
  IPR001519 Ferritin [PTHR11431] (2-84)
  IPR008331 Ferritin/DPS domain [PF00210] (12-80)
  IPR009040 Ferritin-like diiron domain [PS50905] (1-81)
  IPR009078 Ferritin-like superfamily [SSF47240] (7-82)
  IPR012347 Ferritin-like [G3DSA:1.20.1260.10] (1-84)
  IPR014034 Ferritin, conserved site [PS00204] (48-68)

pLDDT: mean 78.89, std 11.97, range [46.19, 92.0]

Secondary structure (DSSP, 8-state):
-PPPTT--TTT-HHHHHHHHHHHHHHHHHHHHHHHHHHHHHHHHHH--HHHHHHHIIIIIHHHHHHHHHHHHHHHHHHHH----